Protein AF-A0A2I0W4R8-F1 (afdb_monomer)

Secondary structure (DSSP, 8-state):
-HHHHHHHHHHHHHHHHHHHHHHHHHHHHHHHHHS--S-HHHHHHHHHHHHHHHHHHHT---TTSHHHHHHHHHHHHHHHHHHHHHH--

Organism: NCBI:txid906689

Mean predicted aligned error: 9.01 Å

Foldseek 3Di:
DVVVVVVVVVVVVVVLVVLVVVLVVLVVVLVVLVVPPPDLVVLLVVLVVVQVVLVVLLPDDDPPNPPSSVSSNVSSVSSNVSSVVSNVD

Radius of gyration: 15.97 Å; Cα contacts (8 Å, |Δi|>4): 48; chains: 1; bounding box: 37×22×47 Å

Sequence (89 aa):
MVEMCHMAGNRDQLIILLLQLAECLFSILLIHLQDGNSDLGDLSFLCEKLHPNLQKLELLREDKIGHNLKLFHRTITTLKELSVRNLAL

Structure (mmCIF, N/CA/C/O backbone):
data_AF-A0A2I0W4R8-F1
#
_entry.id   AF-A0A2I0W4R8-F1
#
loop_
_atom_site.group_PDB
_atom_site.id
_atom_site.type_symbol
_atom_site.label_atom_id
_atom_site.label_alt_id
_atom_site.label_comp_id
_atom_site.label_asym_id
_atom_site.label_entity_id
_atom_site.label_seq_id
_atom_site.pdbx_PDB_ins_code
_atom_site.Cartn_x
_atom_site.Cartn_y
_atom_site.Cartn_z
_atom_site.occupancy
_atom_site.B_iso_or_equiv
_atom_site.auth_seq_id
_atom_site.auth_comp_id
_atom_site.auth_asym_id
_atom_site.auth_atom_id
_atom_site.pdbx_PDB_model_num
ATOM 1 N N . MET A 1 1 ? -16.305 8.307 31.194 1.00 60.62 1 MET A N 1
ATOM 2 C CA . MET A 1 1 ? -16.662 8.615 29.786 1.00 60.62 1 MET A CA 1
ATOM 3 C C . MET A 1 1 ? -15.575 9.424 29.075 1.00 60.62 1 MET A C 1
ATOM 5 O O . MET A 1 1 ? -15.156 8.996 28.011 1.00 60.62 1 MET A O 1
ATOM 9 N N . VAL A 1 2 ? -15.060 10.518 29.656 1.00 62.16 2 VAL A N 1
ATOM 10 C CA . VAL A 1 2 ? -14.017 11.372 29.034 1.00 62.16 2 VAL A CA 1
ATOM 11 C C . VAL A 1 2 ? -12.697 10.629 28.757 1.00 62.16 2 VAL A C 1
ATOM 13 O O . VAL A 1 2 ? -12.131 10.784 27.681 1.00 62.16 2 VAL A O 1
ATOM 16 N N . GLU A 1 3 ? -12.247 9.752 29.660 1.00 62.88 3 GLU A N 1
ATOM 17 C CA . GLU A 1 3 ? -11.000 8.984 29.476 1.00 62.88 3 GLU A CA 1
ATOM 18 C C . GLU A 1 3 ? -11.054 7.997 28.301 1.00 62.88 3 GLU A C 1
ATOM 20 O O . GLU A 1 3 ? -10.067 7.837 27.590 1.00 62.88 3 GLU A O 1
ATOM 25 N N . MET A 1 4 ? -12.212 7.380 28.032 1.00 56.38 4 MET A N 1
ATOM 26 C CA . MET A 1 4 ? -12.366 6.481 26.881 1.00 56.38 4 MET A CA 1
ATOM 27 C C . MET A 1 4 ? -12.319 7.250 25.555 1.00 56.38 4 MET A C 1
ATOM 29 O O . MET A 1 4 ? -11.730 6.764 24.593 1.00 56.38 4 MET A O 1
ATOM 33 N N . CYS A 1 5 ? -12.880 8.464 25.511 1.00 57.53 5 CYS A N 1
ATOM 34 C CA . CYS A 1 5 ? -12.779 9.342 24.342 1.00 57.53 5 CYS A CA 1
ATOM 35 C C . CYS A 1 5 ? -11.343 9.835 24.121 1.00 57.53 5 CYS A C 1
ATOM 37 O O . CYS A 1 5 ? -10.899 9.905 22.980 1.00 57.53 5 CYS A O 1
ATOM 39 N N . HIS A 1 6 ? -10.601 10.122 25.194 1.00 59.41 6 HIS A N 1
ATOM 40 C CA . HIS A 1 6 ? -9.196 10.527 25.102 1.00 59.41 6 HIS A CA 1
ATOM 41 C C . HIS A 1 6 ? -8.293 9.382 24.626 1.00 59.41 6 HIS A C 1
ATOM 43 O O . HIS A 1 6 ? -7.449 9.577 23.755 1.00 59.41 6 HIS A O 1
ATOM 49 N N . MET A 1 7 ? -8.506 8.172 25.149 1.00 62.06 7 MET A N 1
ATOM 50 C CA . MET A 1 7 ? -7.793 6.964 24.717 1.00 62.06 7 MET A CA 1
ATOM 51 C C . MET A 1 7 ? -8.107 6.616 23.256 1.00 62.06 7 MET A C 1
ATOM 53 O O . MET A 1 7 ? -7.202 6.257 22.505 1.00 62.06 7 MET A O 1
ATOM 57 N N . ALA A 1 8 ? -9.369 6.761 22.834 1.00 60.12 8 ALA A N 1
ATOM 58 C CA . ALA A 1 8 ? -9.765 6.580 21.440 1.00 60.12 8 ALA A CA 1
ATOM 59 C C . ALA A 1 8 ? -9.128 7.642 20.525 1.00 60.12 8 ALA A C 1
ATOM 61 O O . ALA A 1 8 ? -8.558 7.282 19.502 1.00 60.12 8 ALA A O 1
ATOM 62 N N . GLY A 1 9 ? -9.139 8.918 20.927 1.00 66.31 9 GLY A N 1
ATOM 63 C CA . GLY A 1 9 ? -8.541 10.016 20.162 1.00 66.31 9 GLY A CA 1
ATOM 64 C C . GLY A 1 9 ? -7.023 9.897 20.006 1.00 66.31 9 GLY A C 1
ATOM 65 O O . GLY A 1 9 ? -6.512 10.041 18.898 1.00 66.31 9 GLY A O 1
ATOM 66 N N . ASN A 1 10 ? -6.302 9.557 21.080 1.00 72.94 10 ASN A N 1
ATOM 67 C CA . ASN A 1 10 ? -4.853 9.335 21.020 1.00 72.94 10 ASN A CA 1
ATOM 68 C C . ASN A 1 10 ? -4.495 8.131 20.138 1.00 72.94 10 ASN A C 1
ATOM 70 O O . ASN A 1 10 ? -3.500 8.166 19.415 1.00 72.94 10 ASN A O 1
ATOM 74 N N . ARG A 1 11 ? -5.306 7.065 20.177 1.00 74.81 11 ARG A N 1
ATOM 75 C CA . ARG A 1 11 ? -5.116 5.894 19.316 1.00 74.81 11 ARG A CA 1
ATOM 76 C C . ARG A 1 11 ? -5.348 6.243 17.847 1.00 74.81 11 ARG A C 1
ATOM 78 O O . ARG A 1 11 ? -4.519 5.890 17.019 1.00 74.81 11 ARG A O 1
ATOM 85 N N . ASP A 1 12 ? -6.420 6.965 17.538 1.00 75.50 12 ASP A N 1
ATOM 86 C CA . ASP A 1 12 ? -6.736 7.376 16.167 1.00 75.50 12 ASP A CA 1
ATOM 87 C C . ASP A 1 12 ? -5.652 8.333 15.616 1.00 75.50 12 ASP A C 1
ATOM 89 O O . ASP A 1 12 ? -5.224 8.197 14.470 1.00 75.50 12 ASP A O 1
ATOM 93 N N . GLN A 1 13 ? -5.111 9.237 16.445 1.00 78.00 13 GLN A N 1
ATOM 94 C CA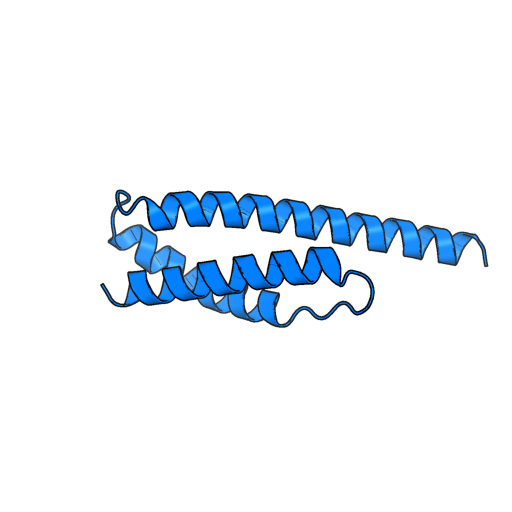 . GLN A 1 13 ? -3.959 10.076 16.082 1.00 78.00 13 GLN A CA 1
ATOM 95 C C . GLN A 1 13 ? -2.687 9.265 15.819 1.00 78.00 13 GLN A C 1
ATOM 97 O O . GLN A 1 13 ? -1.988 9.531 14.841 1.00 78.00 13 GLN A O 1
ATOM 102 N N . LEU A 1 14 ? -2.384 8.274 16.662 1.00 79.38 14 LEU A N 1
ATOM 103 C CA . LEU A 1 14 ? -1.228 7.401 16.457 1.00 79.38 14 LEU A CA 1
ATOM 104 C C . LEU A 1 14 ? -1.337 6.645 15.129 1.00 79.38 14 LEU A C 1
ATOM 106 O O . LEU A 1 14 ? -0.357 6.551 14.395 1.00 79.38 14 LEU A O 1
ATOM 110 N N . ILE A 1 15 ? -2.528 6.151 14.795 1.00 79.25 15 ILE A N 1
ATOM 111 C CA . ILE A 1 15 ? -2.770 5.456 13.530 1.00 79.25 15 ILE A CA 1
ATOM 112 C C . ILE A 1 15 ? -2.581 6.402 12.337 1.00 79.25 15 ILE A C 1
ATOM 114 O O . ILE A 1 15 ? -1.923 6.030 11.367 1.00 79.25 15 ILE A O 1
ATOM 118 N N . ILE A 1 16 ? -3.079 7.641 12.416 1.00 79.75 16 ILE A N 1
ATOM 119 C CA . ILE A 1 16 ? -2.851 8.653 11.372 1.00 79.75 16 ILE A CA 1
ATOM 120 C C . ILE A 1 16 ? -1.351 8.909 11.175 1.00 79.75 16 ILE A C 1
ATOM 122 O O . ILE A 1 16 ? -0.885 8.913 10.037 1.00 79.75 16 ILE A O 1
ATOM 126 N N . LEU A 1 17 ? -0.587 9.069 12.259 1.00 80.62 17 LEU A N 1
ATOM 127 C CA . LEU A 1 17 ? 0.862 9.281 12.184 1.00 80.62 17 LEU A CA 1
ATOM 128 C C . LEU A 1 17 ? 1.586 8.082 11.556 1.00 80.62 17 LEU A C 1
ATOM 130 O O . LEU A 1 17 ? 2.482 8.266 10.732 1.00 80.62 17 LEU A O 1
ATOM 134 N N . LEU A 1 18 ? 1.187 6.857 11.907 1.00 80.50 18 LEU A N 1
ATOM 135 C CA . LEU A 1 18 ? 1.745 5.638 11.317 1.00 80.50 18 LEU A CA 1
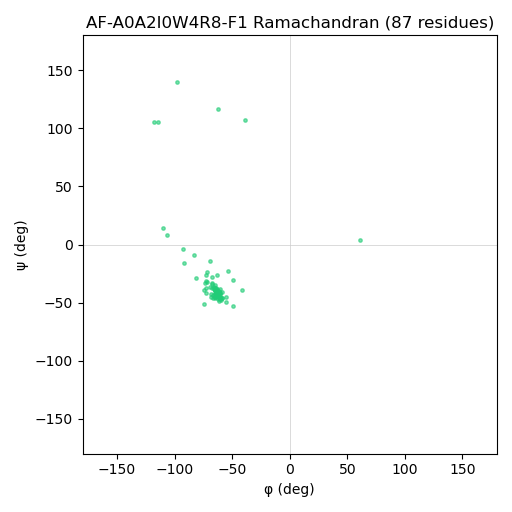ATOM 136 C C . LEU A 1 18 ? 1.420 5.524 9.822 1.00 80.50 18 LEU A C 1
ATOM 138 O O . LEU A 1 18 ? 2.294 5.148 9.042 1.00 80.50 18 LEU A O 1
ATOM 142 N N . LEU A 1 19 ? 0.203 5.892 9.409 1.00 78.31 19 LEU A N 1
ATOM 143 C CA . LEU A 1 19 ? -0.192 5.932 7.998 1.00 78.31 19 LEU A CA 1
ATOM 144 C C . LEU A 1 19 ? 0.619 6.966 7.212 1.00 78.31 19 LEU A C 1
ATOM 146 O O . LEU A 1 19 ? 1.113 6.651 6.133 1.00 78.31 19 LEU A O 1
ATOM 150 N N . GLN A 1 20 ? 0.815 8.165 7.764 1.00 79.19 20 GLN A N 1
ATOM 151 C CA . GLN A 1 20 ? 1.634 9.214 7.143 1.00 79.19 20 GLN A CA 1
ATOM 152 C C . GLN A 1 20 ? 3.107 8.801 7.025 1.00 79.19 20 GLN A C 1
ATOM 154 O O . GLN A 1 20 ? 3.742 9.034 5.996 1.00 79.19 20 GLN A O 1
ATOM 159 N N . LEU A 1 21 ? 3.656 8.154 8.057 1.00 80.12 21 LEU A N 1
ATOM 160 C CA . LEU A 1 21 ? 5.018 7.624 8.020 1.00 80.12 21 LEU A CA 1
ATOM 161 C C . LEU A 1 21 ? 5.161 6.548 6.937 1.00 80.12 21 LEU A C 1
ATOM 163 O O . LEU A 1 21 ? 6.112 6.576 6.157 1.00 80.12 21 LEU A O 1
ATOM 167 N N . ALA A 1 22 ? 4.204 5.625 6.864 1.00 81.38 22 ALA A N 1
ATOM 168 C CA . ALA A 1 22 ? 4.193 4.582 5.850 1.00 81.38 22 ALA A CA 1
ATOM 169 C C . ALA A 1 22 ? 4.036 5.162 4.432 1.00 81.38 22 ALA A C 1
ATOM 171 O O . ALA A 1 22 ? 4.731 4.726 3.518 1.00 81.38 22 ALA A O 1
ATOM 172 N N . GLU A 1 23 ? 3.203 6.189 4.243 1.00 78.75 23 GLU A N 1
ATOM 173 C CA . GLU A 1 23 ? 3.070 6.900 2.965 1.00 78.75 23 GLU A CA 1
ATOM 174 C C . GLU A 1 23 ? 4.380 7.579 2.530 1.00 78.75 23 GLU A C 1
ATOM 176 O O . GLU A 1 23 ? 4.768 7.488 1.362 1.00 78.75 23 GLU A O 1
ATOM 181 N N . CYS A 1 24 ? 5.102 8.203 3.465 1.00 79.44 24 CYS A N 1
ATOM 182 C CA . CYS A 1 24 ? 6.413 8.797 3.197 1.00 79.44 24 CYS A CA 1
ATOM 183 C C . CYS A 1 24 ? 7.434 7.733 2.755 1.00 79.44 24 CYS A C 1
ATOM 185 O O . CYS A 1 24 ? 8.102 7.894 1.732 1.00 79.44 24 CYS A O 1
ATOM 187 N N . LEU A 1 25 ? 7.495 6.603 3.467 1.00 81.56 25 LEU A N 1
ATOM 188 C CA . LEU A 1 25 ? 8.362 5.475 3.111 1.00 81.56 25 LEU A CA 1
ATOM 189 C C . LEU A 1 25 ? 8.014 4.897 1.732 1.00 81.56 25 LEU A C 1
ATOM 191 O O . LEU A 1 25 ? 8.914 4.623 0.936 1.00 81.56 25 LEU A O 1
ATOM 195 N N . PHE A 1 26 ? 6.723 4.756 1.414 1.00 80.38 26 PHE A N 1
ATOM 196 C CA . PHE A 1 26 ? 6.293 4.290 0.096 1.00 80.38 26 PHE A CA 1
ATOM 197 C C . PHE A 1 26 ? 6.598 5.282 -1.016 1.00 80.38 26 PHE A C 1
ATOM 199 O O . PHE A 1 26 ? 6.946 4.85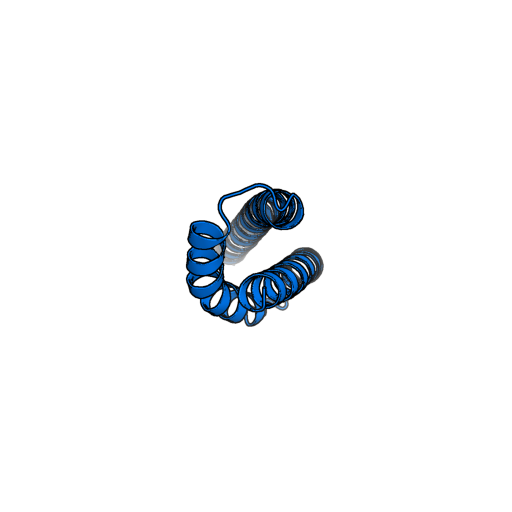1 -2.109 1.00 80.38 26 PHE A O 1
ATOM 206 N N . SER A 1 27 ? 6.533 6.583 -0.746 1.00 79.50 27 SER A N 1
ATOM 207 C CA . SER A 1 27 ? 6.910 7.615 -1.717 1.00 79.50 27 SER A CA 1
ATOM 208 C C . SER A 1 27 ? 8.404 7.558 -2.046 1.00 79.50 27 SER A C 1
ATOM 210 O O . SER A 1 27 ? 8.772 7.621 -3.216 1.00 79.50 27 SER A O 1
ATOM 212 N N . ILE A 1 28 ? 9.262 7.364 -1.037 1.00 81.62 28 ILE A N 1
ATOM 213 C CA . ILE A 1 28 ? 10.708 7.164 -1.229 1.00 81.62 28 ILE A CA 1
ATOM 214 C C . ILE A 1 28 ? 10.965 5.904 -2.065 1.00 81.62 28 ILE A C 1
ATOM 216 O O . ILE A 1 28 ? 11.680 5.961 -3.063 1.00 81.62 28 ILE A O 1
ATOM 220 N N . LEU A 1 29 ? 10.332 4.782 -1.703 1.00 77.50 29 LEU A N 1
ATOM 221 C CA . LEU A 1 29 ? 10.409 3.540 -2.477 1.00 77.50 29 LEU A CA 1
ATOM 222 C C . LEU A 1 29 ? 9.975 3.753 -3.929 1.00 77.50 29 LEU A C 1
ATOM 224 O O . LEU A 1 29 ? 10.664 3.296 -4.832 1.00 77.50 29 LEU A O 1
ATOM 228 N N . LEU A 1 30 ? 8.872 4.467 -4.159 1.00 77.75 30 LEU A N 1
ATOM 229 C CA . LEU A 1 30 ? 8.337 4.736 -5.492 1.00 77.75 30 LEU A CA 1
ATOM 230 C C . LEU A 1 30 ? 9.336 5.511 -6.356 1.00 77.75 30 LEU A C 1
ATOM 232 O O . LEU A 1 30 ? 9.542 5.139 -7.507 1.00 77.75 30 LEU A O 1
ATOM 236 N N . ILE A 1 31 ? 9.997 6.525 -5.791 1.00 80.75 31 ILE A N 1
ATOM 237 C CA . ILE A 1 31 ? 11.052 7.285 -6.477 1.00 80.75 31 ILE A CA 1
ATOM 238 C C . ILE A 1 31 ? 12.200 6.354 -6.882 1.00 80.75 31 ILE A C 1
ATOM 240 O O . ILE A 1 31 ? 12.603 6.357 -8.041 1.00 80.75 31 ILE A O 1
ATOM 244 N N . HIS A 1 32 ? 12.681 5.510 -5.966 1.00 77.75 32 HIS A N 1
ATOM 245 C CA . HIS A 1 32 ? 13.765 4.567 -6.263 1.00 77.75 32 HIS A CA 1
ATOM 246 C C . HIS A 1 32 ? 13.370 3.495 -7.291 1.00 77.75 32 HIS A C 1
ATOM 248 O O . HIS A 1 32 ? 14.164 3.154 -8.161 1.00 77.75 32 HIS A O 1
ATOM 254 N N . LEU A 1 33 ? 12.134 2.992 -7.225 1.00 72.25 33 LEU A N 1
ATOM 255 C CA . LEU A 1 33 ? 11.575 2.026 -8.178 1.00 72.25 33 LEU A CA 1
ATOM 256 C C . LEU A 1 33 ? 11.377 2.626 -9.577 1.00 72.25 33 LEU A C 1
ATOM 258 O O . LEU A 1 33 ? 11.480 1.906 -10.568 1.00 72.25 33 LEU A O 1
ATOM 262 N N . GLN A 1 34 ? 11.063 3.920 -9.659 1.00 74.12 34 GLN A N 1
ATOM 263 C CA . GLN A 1 34 ? 10.837 4.627 -10.917 1.00 74.12 34 GLN A CA 1
ATOM 264 C C . GLN A 1 34 ? 12.143 5.062 -11.595 1.00 74.12 34 GLN A C 1
ATOM 266 O O . GLN A 1 34 ? 12.180 5.143 -12.821 1.00 74.12 34 GLN A O 1
ATOM 271 N N . ASP A 1 35 ? 13.203 5.318 -10.824 1.00 73.12 35 ASP A N 1
ATOM 272 C CA . ASP A 1 35 ? 14.504 5.756 -11.346 1.00 73.12 35 ASP A CA 1
ATOM 273 C C . ASP A 1 35 ? 15.240 4.648 -12.132 1.00 73.12 35 ASP A C 1
ATOM 275 O O . ASP A 1 35 ? 16.178 4.930 -12.867 1.00 73.12 35 ASP A O 1
ATOM 279 N N . GL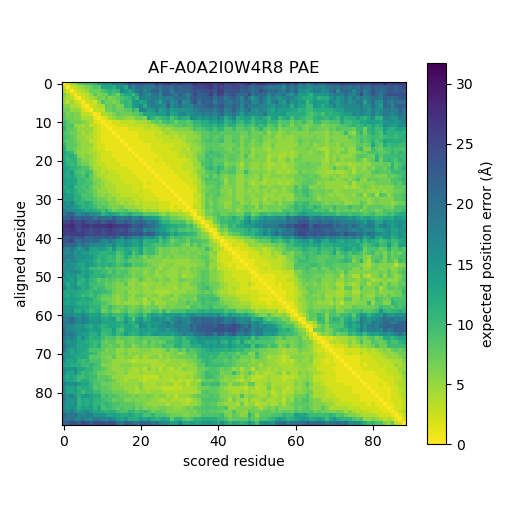Y A 1 36 ? 14.814 3.379 -12.029 1.00 62.53 36 GLY A N 1
ATOM 280 C CA . GLY A 1 36 ? 15.243 2.274 -12.909 1.00 62.53 36 GLY A CA 1
ATOM 281 C C . GLY A 1 36 ? 16.746 1.945 -12.907 1.00 62.53 36 GLY A C 1
ATOM 282 O O . GLY A 1 36 ? 17.187 1.090 -13.668 1.00 62.53 36 GLY A O 1
ATOM 283 N N . ASN A 1 37 ? 17.529 2.621 -12.066 1.00 58.28 37 ASN A N 1
ATOM 284 C CA . ASN A 1 37 ? 18.991 2.629 -12.087 1.00 58.28 37 ASN A CA 1
ATOM 285 C C . ASN A 1 37 ? 19.618 1.820 -10.937 1.00 58.28 37 ASN A C 1
ATOM 287 O O . ASN A 1 37 ? 20.821 1.890 -10.706 1.00 58.28 37 ASN A O 1
ATOM 291 N N . SER A 1 38 ? 18.810 1.086 -10.168 1.00 56.78 38 SER A N 1
ATOM 292 C CA . SER A 1 38 ? 19.316 0.164 -9.143 1.00 56.78 38 SER A CA 1
ATOM 293 C C . SER A 1 38 ? 19.339 -1.253 -9.703 1.00 56.78 38 SER A C 1
ATOM 295 O O . SER A 1 38 ? 18.421 -1.633 -10.428 1.00 56.78 38 SER A O 1
ATOM 297 N N . ASP A 1 39 ? 20.389 -2.008 -9.378 1.00 60.31 39 ASP A N 1
ATOM 298 C CA . ASP A 1 39 ? 20.622 -3.383 -9.821 1.00 60.31 39 ASP A CA 1
ATOM 299 C C . ASP A 1 39 ? 19.320 -4.207 -9.856 1.00 60.31 39 ASP A C 1
ATOM 301 O O . ASP A 1 39 ? 18.751 -4.562 -8.820 1.00 60.31 39 ASP A O 1
ATOM 305 N N . LEU A 1 40 ? 18.834 -4.491 -11.074 1.00 60.25 40 LEU A N 1
ATOM 306 C CA . LEU A 1 40 ? 17.529 -5.111 -11.361 1.00 60.25 40 LEU A CA 1
ATOM 307 C C . LEU A 1 40 ? 17.254 -6.381 -10.530 1.00 60.25 40 LEU A C 1
ATOM 309 O O . LEU A 1 40 ? 16.106 -6.660 -10.188 1.00 60.25 40 LEU A O 1
ATOM 313 N N . GLY A 1 41 ? 18.301 -7.128 -10.161 1.00 62.59 41 GLY A N 1
ATOM 314 C CA . GLY A 1 41 ? 18.198 -8.344 -9.351 1.00 62.59 41 GLY A CA 1
ATOM 315 C C . GLY A 1 41 ? 17.761 -8.104 -7.901 1.00 62.59 41 GLY A C 1
ATOM 316 O O . GLY A 1 41 ? 16.864 -8.793 -7.410 1.00 62.59 41 GLY A O 1
ATOM 317 N N . ASP A 1 42 ? 18.331 -7.105 -7.224 1.00 66.12 42 ASP A N 1
ATOM 318 C CA . ASP A 1 42 ? 17.983 -6.796 -5.829 1.00 66.12 42 ASP A CA 1
ATOM 319 C C . ASP A 1 42 ? 16.589 -6.168 -5.732 1.00 66.12 42 ASP A C 1
ATOM 321 O O . ASP A 1 42 ? 15.835 -6.404 -4.781 1.00 66.12 42 ASP A O 1
ATOM 325 N N . LEU A 1 43 ? 16.212 -5.412 -6.761 1.00 70.12 43 LEU A N 1
ATOM 326 C CA . LEU A 1 43 ? 14.927 -4.733 -6.846 1.00 70.12 43 LEU A CA 1
ATOM 327 C C . LEU A 1 43 ? 13.779 -5.718 -7.119 1.00 70.12 43 LEU A C 1
ATOM 329 O O . LEU A 1 43 ? 12.708 -5.591 -6.522 1.00 70.12 43 LEU A O 1
ATOM 333 N N . SER A 1 44 ? 14.024 -6.743 -7.938 1.00 71.62 44 SER A N 1
ATOM 334 C CA . SER A 1 44 ? 13.085 -7.840 -8.196 1.00 71.62 44 SER A CA 1
ATOM 335 C C . SER A 1 44 ? 12.822 -8.672 -6.928 1.00 71.62 44 SER A C 1
ATOM 337 O O . SER A 1 44 ? 11.671 -8.849 -6.522 1.00 71.62 44 SER A O 1
ATOM 339 N N . PHE A 1 45 ? 13.872 -9.045 -6.185 1.00 73.44 45 PHE A N 1
ATOM 340 C CA . PHE A 1 45 ? 13.735 -9.728 -4.889 1.00 73.44 45 PHE A CA 1
ATOM 341 C C . PHE A 1 45 ? 12.988 -8.887 -3.838 1.00 73.44 45 PHE A C 1
ATOM 343 O O . PHE A 1 45 ? 12.148 -9.393 -3.082 1.00 73.44 45 PHE A O 1
ATOM 350 N N . LEU A 1 46 ? 13.271 -7.582 -3.784 1.00 74.00 46 LEU A N 1
ATOM 351 C CA . LEU A 1 46 ? 12.540 -6.654 -2.922 1.00 74.00 46 LEU A CA 1
ATOM 352 C C . LEU A 1 46 ? 11.066 -6.554 -3.331 1.00 74.00 46 LEU A C 1
ATOM 354 O O . LEU A 1 46 ? 10.203 -6.563 -2.453 1.00 74.00 46 LEU A O 1
ATOM 358 N N . CYS A 1 47 ? 10.763 -6.524 -4.630 1.00 75.44 47 CYS A N 1
ATOM 359 C CA . CYS A 1 47 ? 9.400 -6.520 -5.163 1.00 75.44 47 CYS A CA 1
ATOM 360 C C . CYS A 1 47 ? 8.614 -7.775 -4.768 1.00 75.44 47 CYS A C 1
ATOM 362 O O . CYS A 1 47 ? 7.483 -7.649 -4.293 1.00 75.44 47 CYS A O 1
ATOM 364 N N . GLU A 1 48 ? 9.214 -8.965 -4.872 1.00 79.12 48 GLU A N 1
ATOM 365 C CA . GLU A 1 48 ? 8.578 -10.219 -4.439 1.00 79.12 48 GLU A CA 1
ATOM 366 C C . GLU A 1 48 ? 8.203 -10.193 -2.952 1.00 79.12 48 GLU A C 1
ATOM 368 O O . GLU A 1 48 ? 7.110 -10.618 -2.569 1.00 79.12 48 GLU A O 1
ATOM 373 N N . LYS A 1 49 ? 9.077 -9.646 -2.097 1.00 80.50 49 LYS A N 1
ATOM 374 C CA . LYS A 1 49 ? 8.794 -9.490 -0.660 1.00 80.50 49 LYS A CA 1
ATOM 375 C C . LYS A 1 49 ? 7.802 -8.372 -0.360 1.00 80.50 49 LYS A C 1
ATOM 377 O O . LYS A 1 49 ? 7.040 -8.463 0.610 1.00 80.50 49 LYS A O 1
ATOM 382 N N . LEU A 1 50 ? 7.818 -7.304 -1.148 1.00 78.75 50 LEU A N 1
ATOM 383 C CA . LEU A 1 50 ? 6.975 -6.133 -0.943 1.00 78.75 50 LEU A CA 1
ATOM 384 C C . LEU A 1 50 ? 5.524 -6.420 -1.347 1.00 78.75 50 LEU A C 1
ATOM 386 O O . LEU A 1 50 ? 4.606 -6.033 -0.626 1.00 78.75 50 LEU A O 1
ATOM 390 N N . HIS A 1 51 ? 5.310 -7.169 -2.429 1.00 78.50 51 HIS A N 1
ATOM 391 C CA . HIS A 1 51 ? 3.989 -7.495 -2.967 1.00 78.50 51 HIS A CA 1
ATOM 392 C C . HIS A 1 51 ? 2.972 -8.026 -1.928 1.00 78.50 51 HIS A C 1
ATOM 394 O O . HIS A 1 51 ? 1.894 -7.434 -1.800 1.00 78.50 51 HIS A O 1
ATOM 400 N N . PRO A 1 52 ? 3.268 -9.069 -1.121 1.00 80.75 52 PRO A N 1
ATOM 401 C CA . PRO A 1 52 ? 2.322 -9.572 -0.123 1.00 80.75 52 PRO A CA 1
ATOM 402 C C . PRO A 1 52 ? 2.074 -8.577 1.018 1.00 80.75 52 PRO A C 1
ATOM 404 O O . PRO A 1 52 ? 0.996 -8.578 1.611 1.00 80.75 52 PRO A O 1
ATOM 407 N N . ASN A 1 53 ? 3.046 -7.719 1.340 1.00 77.81 53 ASN A N 1
ATOM 408 C CA . ASN A 1 53 ? 2.871 -6.677 2.351 1.00 77.81 53 ASN A CA 1
ATOM 409 C C . ASN A 1 53 ? 1.967 -5.553 1.831 1.00 77.81 53 ASN A C 1
ATOM 411 O O . ASN A 1 53 ? 1.056 -5.135 2.542 1.00 77.81 53 ASN A O 1
ATOM 415 N N . LEU A 1 54 ? 2.137 -5.140 0.573 1.00 77.31 54 LEU A N 1
ATOM 416 C CA . LEU A 1 54 ? 1.250 -4.177 -0.085 1.00 77.31 54 LEU A CA 1
ATOM 417 C C . LEU A 1 54 ? -0.185 -4.691 -0.163 1.00 77.31 54 LEU A C 1
ATOM 419 O O . LEU A 1 54 ? -1.112 -3.949 0.144 1.00 77.31 54 LEU A O 1
ATOM 423 N N . GLN A 1 55 ? -0.379 -5.973 -0.476 1.00 78.25 55 GLN A N 1
ATOM 424 C CA . GLN A 1 55 ? -1.711 -6.577 -0.493 1.00 78.25 55 GLN A CA 1
ATOM 425 C C . GLN A 1 55 ? -2.375 -6.571 0.892 1.00 78.25 55 GLN A C 1
ATOM 427 O O . GLN A 1 55 ? -3.561 -6.275 1.006 1.00 78.25 55 GLN A O 1
ATOM 432 N N . LYS A 1 56 ? -1.621 -6.855 1.961 1.00 80.38 56 LYS A N 1
ATOM 433 C CA . LYS A 1 56 ? -2.142 -6.778 3.337 1.00 80.38 56 LYS A CA 1
ATOM 434 C C . LYS A 1 56 ? -2.515 -5.350 3.731 1.00 80.38 56 LYS A C 1
ATOM 436 O O . LYS A 1 56 ? -3.529 -5.152 4.392 1.00 80.38 56 LYS A O 1
ATOM 441 N N . LEU A 1 57 ? -1.721 -4.367 3.315 1.00 75.12 57 LEU A N 1
ATOM 442 C CA . LEU A 1 57 ? -1.984 -2.957 3.600 1.00 75.12 57 LEU A CA 1
ATOM 443 C C . LEU A 1 57 ? -3.157 -2.401 2.779 1.00 75.12 57 LEU A C 1
ATOM 445 O O . LEU A 1 57 ? -3.907 -1.567 3.273 1.00 75.12 57 LEU A O 1
ATOM 449 N N . GLU A 1 58 ? -3.375 -2.901 1.562 1.00 74.06 58 GLU A N 1
ATOM 450 C CA . GLU A 1 58 ? -4.546 -2.584 0.729 1.00 74.06 58 GLU A CA 1
ATOM 451 C C . GLU A 1 58 ? -5.867 -3.056 1.366 1.00 74.06 58 GLU A C 1
ATOM 453 O O . GLU A 1 58 ? -6.919 -2.465 1.134 1.00 74.06 58 GLU A O 1
ATOM 458 N N . LEU A 1 59 ? -5.813 -4.089 2.212 1.00 76.12 59 LEU A N 1
ATOM 459 C CA . LEU A 1 59 ? -6.967 -4.618 2.944 1.00 76.12 59 LEU A CA 1
ATOM 460 C C . LEU A 1 59 ? -7.285 -3.855 4.236 1.00 76.12 59 LEU A C 1
ATOM 462 O O . LEU A 1 59 ? -8.330 -4.116 4.839 1.00 76.12 59 LEU A O 1
ATOM 466 N N . LEU A 1 60 ? -6.422 -2.930 4.672 1.00 73.19 60 LEU A N 1
ATOM 467 C CA . LEU A 1 60 ? -6.716 -2.086 5.827 1.00 73.19 60 LEU A CA 1
ATOM 468 C C . LEU A 1 60 ? -7.953 -1.244 5.519 1.00 73.19 60 LEU A C 1
ATOM 470 O O . LEU A 1 60 ? -7.950 -0.422 4.613 1.00 73.19 60 LEU A O 1
ATOM 474 N N . ARG A 1 61 ? -9.028 -1.457 6.274 1.00 65.00 61 ARG A N 1
ATOM 475 C CA . ARG A 1 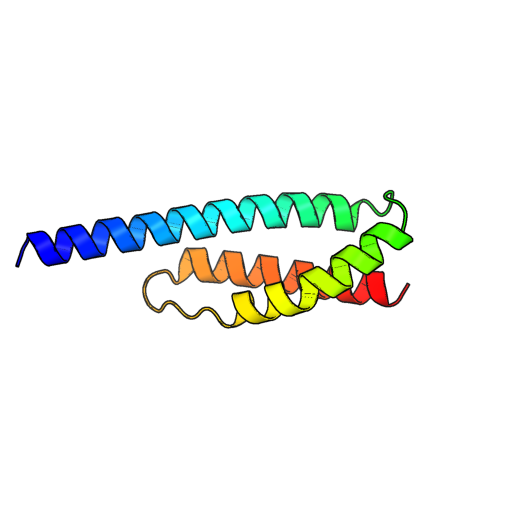61 ? -10.239 -0.643 6.205 1.00 65.00 61 ARG A CA 1
ATOM 476 C C . ARG A 1 61 ? -10.440 0.006 7.556 1.00 65.00 61 ARG A C 1
ATOM 478 O O . ARG A 1 61 ? -10.844 -0.655 8.506 1.00 65.00 61 ARG A O 1
ATOM 485 N N . GLU A 1 62 ? -10.158 1.297 7.630 1.00 62.88 62 GLU A N 1
ATOM 486 C CA . GLU A 1 62 ? -10.570 2.113 8.764 1.00 62.88 62 GLU A CA 1
ATOM 487 C C . GLU A 1 62 ? -11.589 3.153 8.319 1.00 62.88 62 GLU A C 1
ATOM 489 O O . GLU A 1 62 ? -11.2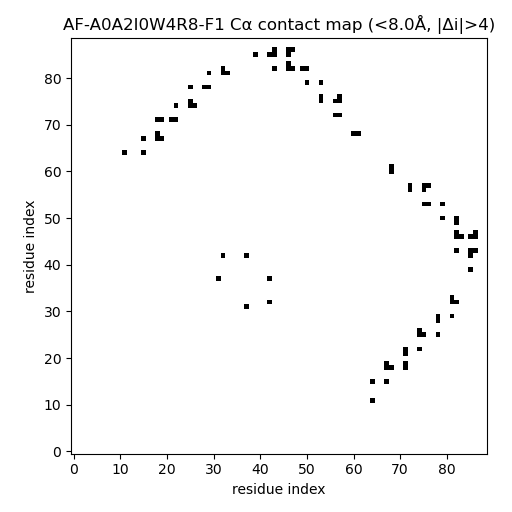48 4.174 7.719 1.00 62.88 62 GLU A O 1
ATOM 494 N N . ASP A 1 63 ? -12.853 2.904 8.675 1.00 57.62 63 ASP A N 1
ATOM 495 C CA . ASP A 1 63 ? -13.994 3.798 8.436 1.00 57.62 63 ASP A CA 1
ATOM 496 C C . ASP A 1 63 ? -13.775 5.226 8.969 1.00 57.62 63 ASP A C 1
ATOM 498 O O . ASP A 1 63 ? -14.386 6.175 8.482 1.00 57.62 63 ASP A O 1
ATOM 502 N N . LYS A 1 64 ? -12.881 5.408 9.951 1.00 55.84 64 LYS A N 1
ATOM 503 C CA . LYS A 1 64 ? -12.644 6.696 10.624 1.00 55.84 64 LYS A CA 1
ATOM 504 C C . LYS A 1 64 ? -11.533 7.557 10.015 1.00 55.84 64 LYS A C 1
ATOM 506 O O . LYS A 1 64 ? -11.485 8.748 10.305 1.00 55.84 64 LYS A O 1
ATOM 511 N N . ILE A 1 65 ? -10.658 7.001 9.172 1.00 60.22 65 ILE A N 1
ATOM 512 C CA . ILE A 1 65 ? -9.422 7.675 8.701 1.00 60.22 65 ILE A CA 1
ATOM 513 C C . ILE A 1 65 ? -9.505 8.044 7.204 1.00 60.22 65 ILE A C 1
ATOM 515 O O . ILE A 1 65 ? -8.521 8.406 6.557 1.00 60.22 65 ILE A O 1
ATOM 519 N N . GLY A 1 66 ? -10.720 7.994 6.649 1.00 63.78 66 GLY A N 1
ATOM 520 C CA . GLY A 1 66 ? -11.026 7.862 5.222 1.00 63.78 66 GLY A CA 1
ATOM 521 C C . GLY A 1 66 ? -10.192 8.670 4.219 1.00 63.78 66 GLY A C 1
ATOM 522 O O . GLY A 1 66 ? -9.865 8.130 3.167 1.00 63.78 66 GLY A O 1
ATOM 523 N N . HIS A 1 67 ? -9.810 9.925 4.495 1.00 68.69 67 HIS A N 1
ATOM 524 C CA . HIS A 1 67 ? -9.008 10.706 3.540 1.00 68.69 67 HIS A CA 1
ATOM 525 C C . HIS A 1 67 ? -7.538 10.258 3.470 1.00 68.69 67 HIS A C 1
ATOM 527 O O . HIS A 1 67 ? -7.043 9.975 2.380 1.00 68.69 67 HIS A O 1
ATOM 533 N N . ASN A 1 68 ? -6.862 10.143 4.618 1.00 68.06 68 ASN A N 1
ATOM 534 C CA . ASN A 1 68 ? -5.464 9.696 4.677 1.00 68.06 68 ASN A CA 1
ATOM 535 C C . ASN A 1 68 ? -5.347 8.238 4.226 1.00 68.06 68 ASN A C 1
ATOM 537 O O . ASN A 1 68 ? -4.427 7.881 3.498 1.00 68.06 68 ASN A O 1
ATOM 541 N N . LEU A 1 69 ? -6.343 7.416 4.571 1.00 72.75 69 LEU A N 1
ATOM 542 C CA . LEU A 1 69 ? -6.416 6.033 4.112 1.00 72.75 69 LEU A CA 1
ATOM 543 C C . LEU A 1 69 ? -6.560 5.948 2.581 1.00 72.75 69 LEU A C 1
ATOM 545 O O . LEU A 1 69 ? -5.949 5.099 1.942 1.00 72.75 69 LEU A O 1
ATOM 549 N N . LYS A 1 70 ? -7.329 6.854 1.960 1.00 77.44 70 LYS A N 1
ATOM 550 C CA . LYS A 1 70 ? -7.516 6.883 0.501 1.00 77.44 70 LYS A CA 1
ATOM 551 C C . LYS A 1 70 ? -6.229 7.234 -0.248 1.00 77.44 70 LYS A C 1
ATOM 553 O O . LYS A 1 70 ? -5.946 6.611 -1.272 1.00 77.44 70 LYS A O 1
ATOM 558 N N . LEU A 1 71 ? -5.474 8.221 0.236 1.00 74.19 71 LEU A N 1
ATOM 559 C CA . LEU A 1 71 ? -4.171 8.572 -0.340 1.00 74.19 71 LEU A CA 1
ATOM 560 C C . LEU A 1 71 ? -3.174 7.422 -0.160 1.00 74.19 71 LEU A C 1
ATOM 562 O O . LEU A 1 71 ? -2.582 6.968 -1.138 1.00 74.19 71 LEU A O 1
ATOM 566 N N . PHE A 1 72 ? -3.132 6.843 1.038 1.00 78.94 72 PHE A N 1
ATOM 567 C CA . PHE A 1 72 ? -2.327 5.668 1.348 1.00 78.94 72 PHE A CA 1
ATOM 568 C C . PHE A 1 72 ? -2.612 4.479 0.412 1.00 78.94 72 PHE A C 1
ATOM 570 O O . PHE A 1 72 ? -1.691 3.936 -0.200 1.00 78.94 72 PHE A O 1
ATOM 577 N N . HIS A 1 73 ? -3.884 4.115 0.213 1.00 81.69 73 HIS A N 1
ATOM 578 C CA . HIS A 1 73 ? -4.271 3.053 -0.722 1.00 81.69 73 HIS A CA 1
ATOM 579 C C . HIS A 1 73 ? -3.867 3.356 -2.165 1.00 81.69 73 HIS A C 1
ATOM 581 O O . HIS A 1 73 ? -3.436 2.452 -2.883 1.00 81.69 73 HIS A O 1
ATOM 587 N N . ARG A 1 74 ? -3.977 4.616 -2.604 1.00 84.00 74 ARG A N 1
ATOM 588 C CA . ARG A 1 74 ? -3.543 5.025 -3.946 1.00 84.00 74 ARG A CA 1
ATOM 589 C C . ARG A 1 74 ? -2.037 4.831 -4.124 1.00 84.00 74 ARG A C 1
ATOM 591 O O . ARG A 1 74 ? -1.612 4.293 -5.150 1.00 84.00 74 ARG A O 1
ATOM 598 N N . THR A 1 75 ? -1.244 5.228 -3.134 1.00 80.81 75 THR A N 1
ATOM 599 C CA . THR A 1 75 ? 0.213 5.046 -3.140 1.00 80.81 75 THR A CA 1
ATOM 600 C C . THR A 1 75 ? 0.576 3.560 -3.151 1.00 80.81 75 THR A C 1
ATOM 602 O O . THR A 1 75 ? 1.378 3.139 -3.98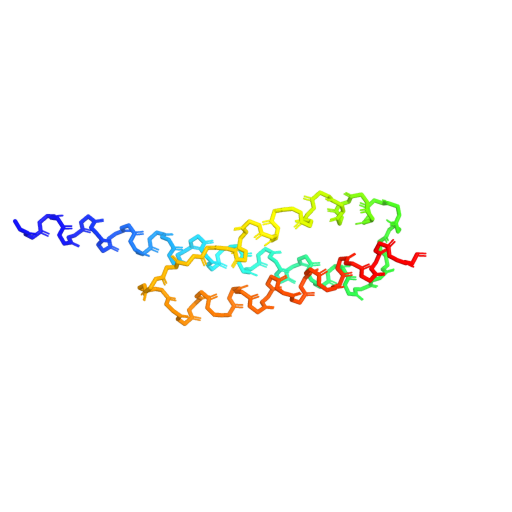2 1.00 80.81 75 THR A O 1
ATOM 605 N N . ILE A 1 76 ? -0.093 2.736 -2.335 1.00 82.94 76 ILE A N 1
ATOM 606 C CA . ILE A 1 76 ? 0.076 1.271 -2.334 1.00 82.94 76 ILE A CA 1
ATOM 607 C C . ILE A 1 76 ? -0.253 0.657 -3.694 1.00 82.94 76 ILE A C 1
ATOM 609 O O . ILE A 1 76 ? 0.521 -0.158 -4.193 1.00 82.94 76 ILE A O 1
ATOM 613 N N . THR A 1 77 ? -1.371 1.056 -4.305 1.00 85.12 77 THR A N 1
ATOM 614 C CA . THR A 1 77 ? -1.801 0.536 -5.614 1.00 85.12 77 THR A CA 1
ATOM 615 C C . THR A 1 77 ? -0.745 0.842 -6.674 1.00 85.12 77 THR A C 1
ATOM 617 O O . THR A 1 77 ? -0.320 -0.047 -7.406 1.00 85.12 77 THR A O 1
ATOM 620 N N . THR A 1 78 ? -0.258 2.085 -6.699 1.00 85.44 78 THR A N 1
ATOM 621 C CA . THR A 1 78 ? 0.766 2.531 -7.656 1.00 85.44 78 THR A CA 1
ATOM 622 C C . THR A 1 78 ? 2.077 1.769 -7.455 1.00 85.44 78 THR A C 1
ATOM 624 O O . THR A 1 78 ? 2.689 1.304 -8.416 1.00 85.44 78 THR A O 1
ATOM 627 N N . LEU A 1 79 ? 2.494 1.585 -6.200 1.00 82.56 79 LEU A N 1
ATOM 628 C CA . LEU A 1 79 ? 3.711 0.853 -5.865 1.00 82.56 79 LEU A CA 1
ATOM 629 C C . LEU A 1 79 ? 3.604 -0.634 -6.232 1.00 82.56 79 LEU A C 1
ATOM 631 O O . LEU A 1 79 ? 4.563 -1.219 -6.729 1.00 82.56 79 LEU A O 1
ATOM 635 N N . LYS A 1 80 ? 2.427 -1.237 -6.045 1.00 83.81 80 LYS A N 1
ATOM 636 C CA . LYS A 1 80 ? 2.133 -2.619 -6.445 1.00 83.81 80 LYS A CA 1
ATOM 637 C C . LYS A 1 80 ? 2.180 -2.784 -7.963 1.00 83.81 80 LYS A C 1
ATOM 639 O O . LYS A 1 80 ? 2.783 -3.742 -8.439 1.00 83.81 80 L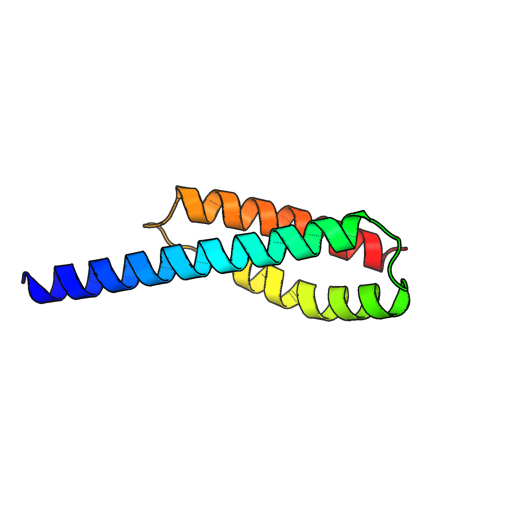YS A O 1
ATOM 644 N N . GLU A 1 81 ? 1.595 -1.856 -8.719 1.00 84.69 81 GLU A N 1
ATOM 645 C CA . GLU A 1 81 ? 1.669 -1.866 -10.186 1.00 84.69 81 GLU A CA 1
ATOM 646 C C . GLU A 1 81 ? 3.114 -1.760 -10.686 1.00 84.69 81 GLU A C 1
ATOM 648 O O . GLU A 1 81 ? 3.518 -2.536 -11.553 1.00 84.69 81 GLU A O 1
ATOM 653 N N . LEU A 1 82 ? 3.909 -0.846 -10.121 1.00 81.75 82 LEU A N 1
ATOM 654 C CA . LEU A 1 82 ? 5.329 -0.702 -10.462 1.00 81.75 82 LEU A CA 1
ATOM 655 C C . LEU A 1 82 ? 6.137 -1.948 -10.090 1.00 81.75 82 LEU A C 1
ATOM 657 O O . LEU A 1 82 ? 6.963 -2.400 -10.877 1.00 81.75 82 LEU A O 1
ATOM 661 N N . SER A 1 83 ? 5.858 -2.537 -8.928 1.00 80.50 83 SER A N 1
ATOM 662 C CA . SER A 1 83 ? 6.491 -3.775 -8.482 1.00 80.50 83 SER A CA 1
ATOM 663 C C . SER A 1 83 ? 6.223 -4.934 -9.447 1.00 80.50 83 SER A C 1
ATOM 665 O O . SER A 1 83 ? 7.158 -5.617 -9.848 1.00 80.50 83 SER A O 1
ATOM 667 N N . VAL A 1 84 ? 4.978 -5.116 -9.901 1.00 82.69 84 VAL A N 1
ATOM 668 C CA . VAL A 1 84 ? 4.633 -6.155 -10.891 1.00 82.69 84 VAL A CA 1
ATOM 669 C C . VAL A 1 84 ? 5.297 -5.893 -12.243 1.00 82.69 84 VAL A C 1
ATOM 671 O O . VAL A 1 84 ? 5.762 -6.834 -12.880 1.00 82.69 84 VAL A O 1
ATOM 674 N N . ARG A 1 85 ? 5.376 -4.631 -12.684 1.00 79.12 85 ARG A N 1
ATOM 675 C CA . ARG A 1 85 ? 6.072 -4.276 -13.933 1.00 79.12 85 ARG A CA 1
ATOM 676 C C . ARG A 1 85 ? 7.565 -4.593 -13.871 1.00 79.12 85 ARG A C 1
ATOM 678 O O . ARG A 1 85 ? 8.084 -5.134 -14.836 1.00 79.12 85 ARG A O 1
ATOM 685 N N . ASN A 1 86 ? 8.222 -4.304 -12.748 1.00 73.44 86 ASN A N 1
ATOM 686 C CA . ASN A 1 86 ? 9.641 -4.613 -12.553 1.00 73.44 86 ASN A CA 1
ATOM 687 C C . ASN A 1 86 ? 9.918 -6.111 -12.361 1.00 73.44 86 ASN A C 1
ATOM 689 O O . ASN A 1 86 ? 11.004 -6.557 -12.695 1.00 73.44 86 ASN A O 1
ATOM 693 N N . LEU A 1 87 ? 8.955 -6.896 -11.865 1.00 71.00 87 LEU A N 1
ATOM 694 C CA . LEU A 1 87 ? 9.051 -8.365 -11.846 1.00 71.00 87 LEU A CA 1
ATOM 695 C C . LEU A 1 87 ? 8.900 -8.996 -13.241 1.00 71.00 87 LEU A C 1
ATOM 697 O O . LEU A 1 8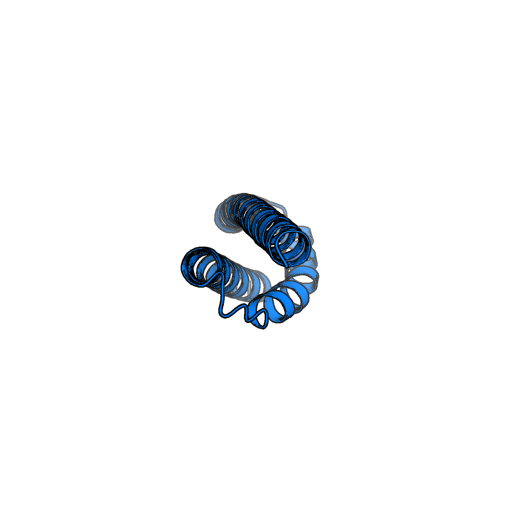7 ? 9.313 -10.133 -13.445 1.00 71.00 87 LEU A O 1
ATOM 701 N N . ALA A 1 88 ? 8.245 -8.300 -14.173 1.00 66.56 88 ALA A N 1
ATOM 702 C CA . ALA A 1 88 ? 7.979 -8.783 -15.528 1.00 66.56 88 ALA A CA 1
ATOM 703 C C . ALA A 1 88 ? 9.052 -8.375 -16.560 1.00 66.56 88 ALA A C 1
ATOM 705 O O . ALA A 1 88 ? 8.930 -8.761 -17.725 1.00 66.56 88 ALA A O 1
ATOM 706 N N . LEU A 1 89 ? 10.048 -7.582 -16.145 1.00 58.66 89 LEU A N 1
ATOM 707 C CA . LEU A 1 89 ? 11.223 -7.162 -16.921 1.00 58.66 89 LEU A CA 1
ATOM 708 C C . LEU A 1 89 ? 12.419 -8.069 -16.614 1.00 58.66 89 LEU A C 1
ATOM 710 O O . LEU A 1 89 ? 13.162 -8.366 -17.576 1.00 58.66 89 LEU A O 1
#

Solvent-accessible surface area (backbone atoms only — not comparable to full-atom values): 5046 Å² total; per-residue (Å²): 113,70,65,60,55,50,55,50,48,54,49,53,50,52,50,52,52,52,49,53,51,51,42,52,54,49,51,55,50,42,53,59,67,70,64,70,77,60,65,66,69,65,52,34,57,49,28,65,63,43,48,65,53,44,56,56,58,62,66,64,79,57,91,86,48,53,68,65,51,49,54,41,42,51,53,42,51,52,47,47,53,51,34,54,55,57,65,72,107

pLDDT: mean 73.41, std 8.42, range [55.84, 85.44]

Nearest PDB structures (foldseek):
  3ja6-assembly1_I  TM=4.483E-01  e=2.266E+00  Escherichia coli